Protein AF-A0A7J2NH30-F1 (afdb_monomer_lite)

Sequence (84 aa):
MSEQQDAPKKDKRITIKIDPSLWKAISSEIERHPEWGINSVSEFIRRAIDHEMMARKSNQDRKIIKICLDDRISKEGSQRRRSE

Foldseek 3Di:
DDDDDDDPDPDPDDDDDDDPVVLVVLVVVCVVCCVVVQDHPVSVVVVVVVVVVVVVVVVVVDDPDPDDDDPPPDPDDPDDDDDD

Secondary structure (DSSP, 8-state):
------------PPPPP--HHHHHHHHHHHHH-GGG----HHHHHHHHHHHHHHHHHHHHH-----------S--SS-------

Structure (mmCIF, N/CA/C/O backbone):
data_AF-A0A7J2NH30-F1
#
_entry.id   AF-A0A7J2NH30-F1
#
loop_
_atom_site.group_PDB
_atom_site.id
_atom_site.type_symbol
_atom_site.label_atom_id
_atom_site.label_alt_id
_atom_site.label_comp_id
_atom_site.label_asym_id
_atom_site.label_entity_id
_atom_site.label_seq_id
_atom_site.pdbx_PDB_ins_code
_atom_site.Cartn_x
_atom_site.Cartn_y
_atom_site.Cartn_z
_atom_site.occupancy
_atom_site.B_iso_or_equiv
_atom_site.auth_seq_id
_atom_site.auth_comp_id
_atom_site.auth_asym_id
_atom_site.auth_atom_id
_atom_site.pdbx_PDB_model_num
ATOM 1 N N . MET A 1 1 ? 2.724 -46.987 19.654 1.00 49.69 1 MET A N 1
ATOM 2 C CA . MET A 1 1 ? 2.268 -45.862 18.815 1.00 49.69 1 MET A CA 1
ATOM 3 C C . MET A 1 1 ? 3.006 -44.637 19.314 1.00 49.69 1 MET A C 1
ATOM 5 O O . MET A 1 1 ? 2.755 -44.233 20.438 1.00 49.69 1 MET A O 1
ATOM 9 N N . SER A 1 2 ? 4.009 -44.162 18.576 1.00 54.91 2 SER A N 1
ATOM 10 C CA . SER A 1 2 ? 4.827 -43.024 19.004 1.00 54.91 2 SER A CA 1
ATOM 11 C C . SER A 1 2 ? 4.158 -41.734 18.546 1.00 54.91 2 SER A C 1
ATOM 13 O O . SER A 1 2 ? 4.065 -41.488 17.347 1.00 54.91 2 SER A O 1
ATOM 15 N N . GLU A 1 3 ? 3.674 -40.937 19.493 1.00 53.56 3 GLU A N 1
ATOM 16 C CA . GLU A 1 3 ? 3.203 -39.578 19.236 1.00 53.56 3 GLU A CA 1
ATOM 17 C C . GLU A 1 3 ? 4.403 -38.708 18.842 1.00 53.56 3 GLU A C 1
ATOM 19 O O . GLU A 1 3 ? 5.256 -38.373 19.665 1.00 53.56 3 GLU A O 1
ATOM 24 N N . GLN A 1 4 ? 4.503 -38.367 17.556 1.00 55.59 4 GLN A N 1
ATOM 25 C CA . GLN A 1 4 ? 5.384 -37.297 17.103 1.00 55.59 4 GLN A CA 1
ATOM 26 C C . GLN A 1 4 ? 4.805 -35.973 17.603 1.00 55.59 4 GLN A C 1
ATOM 28 O O . GLN A 1 4 ? 3.814 -35.473 17.079 1.00 55.59 4 GLN A O 1
ATOM 33 N N . GLN A 1 5 ? 5.422 -35.417 18.643 1.00 55.16 5 GLN A N 1
ATOM 34 C CA . GLN A 1 5 ? 5.171 -34.048 19.076 1.00 55.16 5 GLN A CA 1
ATOM 35 C C . GLN A 1 5 ? 5.723 -33.094 18.006 1.00 55.16 5 GLN A C 1
ATOM 37 O O . GLN A 1 5 ? 6.933 -32.894 17.901 1.00 55.16 5 GLN A O 1
ATOM 42 N N . ASP A 1 6 ? 4.835 -32.527 17.188 1.00 61.69 6 ASP A N 1
ATOM 43 C CA . ASP A 1 6 ? 5.154 -31.423 16.283 1.00 61.69 6 ASP A CA 1
ATOM 44 C C . ASP A 1 6 ? 5.605 -30.216 17.122 1.00 61.69 6 ASP A C 1
ATOM 46 O O . ASP A 1 6 ? 4.829 -29.620 17.873 1.00 61.69 6 ASP A O 1
ATOM 50 N N . ALA A 1 7 ? 6.889 -29.866 17.037 1.00 66.00 7 ALA A N 1
ATOM 51 C CA . ALA A 1 7 ? 7.435 -28.711 17.737 1.00 66.00 7 ALA A CA 1
ATOM 52 C C . ALA A 1 7 ? 6.726 -27.420 17.271 1.00 66.00 7 ALA A C 1
ATOM 54 O O . ALA A 1 7 ? 6.508 -27.239 16.067 1.00 66.00 7 ALA A O 1
ATOM 55 N N . PRO A 1 8 ? 6.401 -26.475 18.176 1.00 66.62 8 PRO A N 1
ATOM 56 C CA . PRO A 1 8 ? 5.711 -25.249 17.798 1.00 66.62 8 PRO A CA 1
ATOM 57 C C . PRO A 1 8 ? 6.576 -24.441 16.823 1.00 66.62 8 PRO A C 1
ATOM 59 O O . PRO A 1 8 ? 7.665 -23.967 17.164 1.00 66.62 8 PRO A O 1
ATOM 62 N N . LYS A 1 9 ? 6.095 -24.290 15.581 1.00 73.12 9 LYS A N 1
ATOM 63 C CA . LYS A 1 9 ? 6.725 -23.446 14.558 1.00 73.12 9 LYS A CA 1
ATOM 64 C C . LYS A 1 9 ? 6.832 -22.024 15.105 1.00 73.12 9 LYS A C 1
ATOM 66 O O . LYS A 1 9 ? 5.823 -21.349 15.289 1.00 73.12 9 LYS A O 1
ATOM 71 N N . LYS A 1 10 ? 8.064 -21.578 15.366 1.00 73.38 10 LYS A N 1
ATOM 72 C CA . LYS A 1 10 ? 8.353 -20.210 15.810 1.00 73.38 10 LYS A CA 1
ATOM 73 C C . LYS A 1 10 ? 7.772 -19.224 14.798 1.00 73.38 10 LYS A C 1
ATOM 75 O O . LYS A 1 10 ? 8.094 -19.305 13.611 1.00 73.38 10 LYS A O 1
ATOM 80 N N . ASP A 1 11 ? 6.924 -18.319 15.276 1.00 75.31 11 ASP A N 1
ATOM 81 C CA . ASP A 1 11 ? 6.370 -17.247 14.459 1.00 75.31 11 ASP A CA 1
ATOM 82 C C . ASP A 1 11 ? 7.517 -16.342 13.984 1.00 75.31 11 ASP A C 1
ATOM 84 O O . ASP A 1 11 ? 8.267 -15.796 14.792 1.00 75.31 11 ASP A O 1
ATOM 88 N N . LYS A 1 12 ? 7.699 -16.249 12.663 1.00 83.12 12 LYS A N 1
ATOM 89 C CA . LYS A 1 12 ? 8.751 -15.442 12.022 1.00 83.12 12 LYS A CA 1
ATOM 90 C C . LYS A 1 12 ? 8.249 -14.057 11.603 1.00 83.12 12 LYS A C 1
ATOM 92 O O . LYS A 1 12 ? 8.941 -13.366 10.856 1.00 83.12 12 LYS A O 1
ATOM 97 N N . ARG A 1 13 ? 7.041 -13.659 12.014 1.00 81.00 13 ARG A N 1
ATOM 98 C CA . ARG A 1 13 ? 6.492 -12.336 11.701 1.00 81.00 13 ARG A CA 1
ATOM 99 C C . ARG A 1 13 ? 7.347 -11.237 12.331 1.00 81.00 13 ARG A C 1
ATOM 101 O O . ARG A 1 13 ? 7.713 -11.302 13.500 1.00 81.00 13 ARG A O 1
ATOM 108 N N . ILE A 1 14 ? 7.647 -10.218 11.532 1.00 79.44 14 ILE A N 1
ATOM 109 C CA . ILE A 1 14 ? 8.365 -9.020 11.966 1.00 79.44 14 ILE A CA 1
ATOM 110 C C . ILE A 1 14 ? 7.326 -7.924 12.192 1.00 79.44 14 ILE A C 1
ATOM 112 O O . ILE A 1 14 ? 6.577 -7.579 11.279 1.00 79.44 14 ILE A O 1
ATOM 116 N N . THR A 1 15 ? 7.287 -7.372 13.403 1.00 83.56 15 THR A N 1
ATOM 117 C CA . THR A 1 15 ? 6.426 -6.230 13.730 1.00 83.56 15 THR A CA 1
ATOM 118 C C . THR A 1 15 ? 7.184 -4.936 13.476 1.00 83.56 15 THR A C 1
ATOM 120 O O . THR A 1 15 ? 8.215 -4.685 14.098 1.00 83.56 15 THR A O 1
ATOM 123 N N . ILE A 1 16 ? 6.655 -4.093 12.591 1.00 82.19 16 ILE A N 1
ATOM 124 C CA . ILE A 1 16 ? 7.210 -2.769 12.297 1.00 82.19 16 ILE A CA 1
ATOM 125 C C . ILE A 1 16 ? 6.348 -1.726 13.004 1.00 82.19 16 ILE A C 1
ATOM 127 O O . ILE A 1 16 ? 5.132 -1.694 12.823 1.0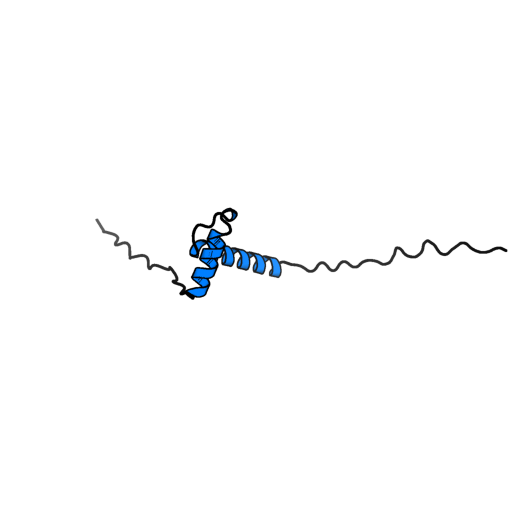0 82.19 16 ILE A O 1
ATOM 131 N N . LYS A 1 17 ? 6.977 -0.874 13.818 1.00 88.31 17 LYS A N 1
ATOM 132 C CA . LYS A 1 17 ? 6.307 0.286 14.412 1.00 88.31 17 LYS A CA 1
ATOM 133 C C . LYS A 1 17 ? 6.332 1.430 13.407 1.00 88.31 17 LYS A C 1
ATOM 135 O O . LYS A 1 17 ? 7.397 1.788 12.915 1.00 88.31 17 LYS A O 1
ATOM 140 N N . ILE A 1 18 ? 5.161 1.978 13.115 1.00 88.06 18 ILE A N 1
ATOM 141 C CA . ILE A 1 18 ? 4.981 3.087 12.179 1.00 88.06 18 ILE A CA 1
ATOM 142 C C . ILE A 1 18 ? 4.545 4.299 12.991 1.00 88.06 18 ILE A C 1
ATOM 144 O O . ILE A 1 18 ? 3.752 4.165 13.925 1.00 88.06 18 ILE A O 1
ATOM 148 N N . ASP A 1 19 ? 5.078 5.466 12.643 1.00 94.81 19 ASP A N 1
ATOM 149 C CA . ASP A 1 19 ? 4.656 6.711 13.268 1.00 94.81 19 ASP A CA 1
ATOM 150 C C . ASP A 1 19 ? 3.146 6.950 13.040 1.00 94.81 19 ASP A C 1
ATOM 152 O O . ASP A 1 19 ? 2.667 6.780 11.912 1.00 94.81 19 ASP A O 1
ATOM 156 N N . PRO A 1 20 ? 2.373 7.348 14.068 1.00 94.56 20 PRO A N 1
ATOM 157 C CA . PRO A 1 20 ? 0.932 7.553 13.930 1.00 94.56 20 PRO A CA 1
ATOM 158 C C . PRO A 1 20 ? 0.544 8.583 12.862 1.00 94.56 20 PRO A C 1
ATOM 160 O O . PRO A 1 20 ? -0.499 8.434 12.222 1.00 94.56 20 PRO A O 1
ATOM 163 N N . SER A 1 21 ? 1.362 9.619 12.645 1.00 95.69 21 SER A N 1
ATOM 164 C CA . SER A 1 21 ? 1.092 10.633 11.619 1.00 95.69 21 SER A CA 1
ATOM 165 C C . SER A 1 21 ? 1.237 10.052 10.214 1.00 95.69 21 SER A C 1
ATOM 167 O O . SER A 1 21 ? 0.374 10.274 9.364 1.00 95.69 21 SER A O 1
ATOM 169 N N . LEU A 1 22 ? 2.266 9.227 10.000 1.00 94.00 22 LEU A N 1
ATOM 170 C CA . LEU A 1 22 ? 2.489 8.530 8.739 1.00 94.00 22 LEU A CA 1
ATOM 171 C C . LEU A 1 22 ? 1.384 7.506 8.472 1.00 94.00 22 LEU A C 1
ATOM 173 O O . LEU A 1 22 ? 0.871 7.439 7.358 1.00 94.00 22 LEU A O 1
ATOM 177 N N . TRP A 1 23 ? 0.972 6.753 9.496 1.00 95.00 23 TRP A N 1
ATOM 178 C CA . TRP A 1 23 ? -0.168 5.842 9.391 1.00 95.00 23 TRP A CA 1
ATOM 179 C C . TRP A 1 23 ? -1.421 6.581 8.917 1.00 95.00 23 TRP A C 1
ATOM 181 O O . TRP A 1 23 ? -2.059 6.163 7.954 1.00 95.00 23 TRP A O 1
ATOM 191 N N . LYS A 1 24 ? -1.738 7.712 9.557 1.00 96.56 24 LYS A N 1
ATOM 192 C CA . LYS A 1 24 ? -2.915 8.517 9.223 1.00 96.56 24 LYS A CA 1
ATOM 193 C C . LYS A 1 24 ? -2.841 9.084 7.805 1.00 96.56 24 LYS A C 1
ATOM 195 O O . LYS A 1 24 ? -3.837 9.034 7.093 1.00 96.56 24 LYS A O 1
ATOM 200 N N . ALA A 1 25 ? -1.675 9.572 7.386 1.00 96.19 25 ALA A N 1
ATOM 201 C CA . ALA A 1 25 ? -1.466 10.069 6.029 1.00 96.19 25 ALA A CA 1
ATOM 202 C C . ALA A 1 25 ? -1.700 8.974 4.977 1.00 96.19 25 ALA A C 1
ATOM 204 O O . ALA A 1 25 ? -2.426 9.203 4.014 1.00 96.19 25 ALA A O 1
ATOM 205 N N . ILE A 1 26 ? -1.155 7.770 5.192 1.00 95.00 26 ILE A N 1
ATOM 206 C CA . ILE A 1 26 ? -1.355 6.635 4.280 1.00 95.00 26 ILE A CA 1
ATOM 207 C C . ILE A 1 26 ? -2.825 6.208 4.259 1.00 95.00 26 ILE A C 1
ATOM 209 O O . ILE A 1 26 ? -3.376 6.002 3.182 1.00 95.00 26 ILE A O 1
ATOM 213 N N . SER A 1 27 ? -3.478 6.103 5.421 1.00 95.75 27 SER A N 1
ATOM 214 C CA . SER A 1 27 ? -4.912 5.791 5.496 1.00 95.75 27 SER A CA 1
ATOM 215 C C . SER A 1 27 ? -5.749 6.774 4.679 1.00 95.75 27 SER A C 1
ATOM 217 O O . SER A 1 27 ? -6.570 6.343 3.876 1.00 95.75 27 SER A O 1
ATOM 219 N N . SER A 1 28 ? -5.510 8.079 4.836 1.00 96.62 28 SER A N 1
ATOM 220 C CA . SER A 1 28 ? -6.233 9.102 4.076 1.00 96.62 28 SER A CA 1
ATOM 221 C C . SER A 1 28 ? -5.991 9.003 2.572 1.00 96.62 28 SER A C 1
ATOM 223 O O . SER A 1 28 ? -6.905 9.261 1.796 1.00 96.62 28 SER A O 1
ATOM 225 N N . GLU A 1 29 ? -4.790 8.622 2.144 1.00 96.25 29 GLU A N 1
ATOM 226 C CA . GLU A 1 29 ? -4.492 8.463 0.721 1.00 96.25 29 GLU A CA 1
ATOM 227 C C . GLU A 1 29 ? -5.179 7.227 0.123 1.00 96.25 29 GLU A C 1
ATOM 229 O O . GLU A 1 29 ? -5.720 7.296 -0.976 1.00 96.25 29 GLU A O 1
ATOM 234 N N . ILE A 1 30 ? -5.246 6.123 0.876 1.00 95.81 30 ILE A N 1
ATOM 235 C CA . ILE A 1 30 ? -6.004 4.925 0.481 1.00 95.81 30 ILE A CA 1
ATOM 236 C C . ILE A 1 30 ? -7.493 5.258 0.314 1.00 95.81 30 ILE A C 1
ATOM 238 O O . ILE A 1 30 ? -8.107 4.854 -0.669 1.00 95.81 30 ILE A O 1
ATOM 242 N N . GLU A 1 31 ? -8.072 6.018 1.246 1.00 95.38 31 GLU A N 1
ATOM 243 C CA . GLU A 1 31 ? -9.480 6.435 1.178 1.00 95.38 31 GLU A CA 1
ATOM 244 C C . GLU A 1 31 ? -9.770 7.355 -0.016 1.00 95.38 31 GLU A C 1
ATOM 246 O O . GLU A 1 31 ? -10.858 7.301 -0.588 1.00 95.38 31 GLU A O 1
ATOM 251 N N . ARG A 1 32 ? -8.801 8.189 -0.411 1.00 97.25 32 ARG A N 1
ATOM 252 C CA . ARG A 1 32 ? -8.918 9.077 -1.578 1.00 97.25 32 ARG A CA 1
ATOM 253 C C . ARG A 1 32 ? -8.843 8.339 -2.911 1.00 97.25 32 ARG A C 1
ATOM 255 O O . ARG A 1 32 ? -9.392 8.845 -3.885 1.00 97.25 32 ARG A O 1
ATOM 262 N N . HIS A 1 33 ? -8.188 7.181 -2.941 1.00 94.88 33 HIS A N 1
ATOM 263 C CA . HIS A 1 33 ? -7.886 6.434 -4.161 1.00 94.88 33 HIS A CA 1
ATOM 264 C C . HIS A 1 33 ? -8.423 4.992 -4.115 1.00 94.88 33 HIS A C 1
ATOM 266 O O . HIS A 1 33 ? -7.645 4.028 -4.090 1.00 94.88 33 HIS A O 1
ATOM 272 N N . PRO A 1 34 ? -9.759 4.798 -4.120 1.00 93.25 34 PRO A N 1
ATOM 273 C CA . PRO A 1 34 ? -10.362 3.464 -4.102 1.00 93.25 34 PRO A CA 1
ATOM 274 C C . PRO A 1 34 ? -9.985 2.619 -5.330 1.00 93.25 34 PRO A C 1
ATOM 276 O O . PRO A 1 34 ? -9.983 1.388 -5.262 1.00 93.25 34 PRO A O 1
ATOM 279 N N . GLU A 1 35 ? -9.615 3.252 -6.446 1.00 96.06 35 GLU A N 1
ATOM 280 C CA . GLU A 1 35 ? -9.175 2.596 -7.677 1.00 96.06 35 GLU A CA 1
ATOM 281 C C . GLU A 1 35 ? -7.893 1.769 -7.514 1.00 96.06 35 GLU A C 1
ATOM 283 O O . GLU A 1 35 ? -7.630 0.877 -8.321 1.00 96.06 35 GLU A O 1
ATOM 288 N N . TRP A 1 36 ? -7.098 2.012 -6.467 1.00 93.19 36 TRP A N 1
ATOM 289 C CA . TRP A 1 36 ? -5.901 1.212 -6.192 1.00 93.19 36 TRP A CA 1
ATOM 290 C C . TRP A 1 36 ? -6.232 -0.201 -5.695 1.00 93.19 36 TRP A C 1
ATOM 292 O O . TRP A 1 36 ? -5.370 -1.091 -5.737 1.00 93.19 36 TRP A O 1
ATOM 302 N N . GLY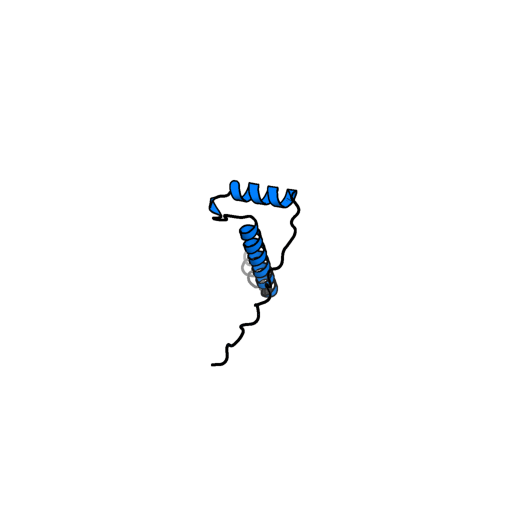 A 1 37 ? -7.466 -0.419 -5.218 1.00 93.88 37 GLY A N 1
ATOM 303 C CA . GLY A 1 37 ? -7.909 -1.698 -4.665 1.00 93.88 37 GLY A CA 1
ATOM 304 C C . GLY A 1 37 ? -7.078 -2.132 -3.456 1.00 93.88 37 GLY A C 1
ATOM 305 O O . GLY A 1 37 ? -6.789 -3.318 -3.302 1.00 93.88 37 GLY A O 1
ATOM 306 N N . ILE A 1 38 ? -6.620 -1.166 -2.655 1.00 94.00 38 ILE A N 1
ATOM 307 C CA . ILE A 1 38 ? -5.836 -1.386 -1.439 1.00 94.00 38 ILE A CA 1
ATOM 308 C C . ILE A 1 38 ? -6.772 -1.227 -0.248 1.00 94.00 38 ILE A C 1
ATOM 310 O O . ILE A 1 38 ? -7.389 -0.181 -0.086 1.00 94.00 38 ILE A O 1
ATOM 314 N N . ASN A 1 39 ? -6.851 -2.244 0.609 1.00 91.12 39 ASN A N 1
ATOM 315 C CA . ASN A 1 39 ? -7.828 -2.255 1.705 1.00 91.12 39 ASN A CA 1
ATOM 316 C C . ASN A 1 39 ? -7.216 -1.933 3.075 1.00 91.12 39 ASN A C 1
ATOM 318 O O . ASN A 1 39 ? -7.929 -1.820 4.070 1.00 91.12 39 ASN A O 1
ATOM 322 N N . SER A 1 40 ? -5.887 -1.841 3.168 1.00 92.94 40 SER A N 1
ATOM 323 C CA . SER A 1 40 ? -5.201 -1.583 4.436 1.00 92.94 40 SER A CA 1
ATOM 324 C C . SER A 1 40 ? -3.843 -0.912 4.252 1.00 92.94 40 SER A C 1
ATOM 326 O O . SER A 1 40 ? -3.165 -1.098 3.240 1.00 92.94 40 SER A O 1
ATOM 328 N N . VAL A 1 41 ? -3.396 -0.202 5.292 1.00 92.06 41 VAL A N 1
ATOM 329 C CA . VAL A 1 41 ? -2.052 0.397 5.353 1.00 92.06 41 VAL A CA 1
ATOM 330 C C . VAL A 1 41 ? -0.959 -0.671 5.241 1.00 92.06 41 VAL A C 1
ATOM 332 O O . VAL A 1 41 ? 0.052 -0.464 4.576 1.00 92.06 41 VAL A O 1
ATOM 335 N N . SER A 1 42 ? -1.160 -1.851 5.835 1.00 91.62 42 SER A N 1
ATOM 336 C CA . SER A 1 42 ? -0.204 -2.958 5.724 1.00 91.62 42 SER A CA 1
ATOM 337 C C . SER A 1 42 ? -0.068 -3.469 4.287 1.00 91.62 42 SER A C 1
ATOM 339 O O . SER A 1 42 ? 1.045 -3.751 3.843 1.00 91.62 42 SER A O 1
ATOM 341 N N . GLU A 1 43 ? -1.175 -3.559 3.543 1.00 92.50 43 GLU A N 1
ATOM 342 C CA . GLU A 1 43 ? -1.145 -3.919 2.123 1.00 92.50 43 GLU A CA 1
ATOM 343 C C . GLU A 1 43 ? -0.435 -2.849 1.289 1.00 92.50 43 GLU A C 1
ATOM 345 O O . GLU A 1 43 ? 0.415 -3.192 0.464 1.00 92.50 43 GLU A O 1
ATOM 350 N N . PHE A 1 44 ? -0.725 -1.570 1.550 1.00 93.81 44 PHE A N 1
ATOM 351 C CA . PHE A 1 44 ? -0.050 -0.445 0.903 1.00 93.81 44 PHE A CA 1
ATOM 352 C C . PHE A 1 44 ? 1.469 -0.534 1.068 1.00 93.81 44 PHE A C 1
ATOM 354 O O . PHE A 1 44 ? 2.207 -0.509 0.084 1.00 93.81 44 PHE A O 1
ATOM 361 N N . ILE A 1 45 ? 1.941 -0.713 2.305 1.00 91.75 45 ILE A N 1
ATOM 362 C CA . ILE A 1 45 ? 3.373 -0.798 2.613 1.00 91.75 45 ILE A CA 1
ATOM 363 C C . ILE A 1 45 ? 4.011 -1.995 1.910 1.00 91.75 45 ILE A C 1
ATOM 365 O O . ILE A 1 45 ? 5.090 -1.860 1.336 1.00 91.75 45 ILE A O 1
ATOM 369 N N . ARG A 1 46 ? 3.344 -3.156 1.905 1.00 90.88 46 ARG A N 1
ATOM 370 C CA . ARG A 1 46 ? 3.862 -4.347 1.222 1.00 90.88 46 ARG A CA 1
ATOM 371 C C . ARG A 1 46 ? 4.045 -4.093 -0.275 1.00 90.88 46 ARG A C 1
ATOM 373 O O . ARG A 1 46 ? 5.124 -4.350 -0.797 1.00 90.88 46 ARG A O 1
ATOM 380 N N . ARG A 1 47 ? 3.031 -3.529 -0.942 1.00 92.44 47 ARG A N 1
ATOM 381 C CA . ARG A 1 47 ? 3.101 -3.195 -2.374 1.00 92.44 47 ARG A CA 1
ATOM 382 C C . ARG A 1 47 ? 4.159 -2.135 -2.674 1.00 92.44 47 ARG A C 1
ATOM 384 O O . ARG A 1 47 ? 4.865 -2.262 -3.669 1.00 92.44 47 ARG A O 1
ATOM 391 N N . ALA A 1 48 ? 4.292 -1.122 -1.819 1.00 90.75 48 ALA A N 1
ATOM 392 C CA . ALA A 1 48 ? 5.304 -0.082 -1.974 1.00 90.75 48 ALA A CA 1
ATOM 393 C C . ALA A 1 48 ? 6.729 -0.656 -1.882 1.00 90.75 48 ALA A C 1
ATOM 395 O O . ALA A 1 48 ? 7.574 -0.341 -2.719 1.00 90.75 48 ALA A O 1
ATOM 396 N N . ILE A 1 49 ? 6.984 -1.544 -0.913 1.00 89.31 49 ILE A N 1
ATOM 397 C CA . ILE A 1 49 ? 8.274 -2.237 -0.777 1.00 89.31 49 ILE A CA 1
ATOM 398 C C . ILE A 1 49 ? 8.536 -3.136 -1.989 1.00 89.31 49 ILE A C 1
ATOM 400 O O . ILE A 1 49 ? 9.626 -3.077 -2.556 1.00 89.31 49 ILE A O 1
ATOM 404 N N . ASP A 1 50 ? 7.551 -3.933 -2.410 1.00 90.62 50 ASP A N 1
ATOM 405 C CA . ASP A 1 50 ? 7.683 -4.818 -3.572 1.00 90.62 50 ASP A CA 1
ATOM 406 C C . ASP A 1 50 ? 8.020 -4.013 -4.840 1.00 90.62 50 ASP A C 1
ATOM 408 O O . ASP A 1 50 ? 8.950 -4.358 -5.574 1.00 90.62 50 ASP A O 1
ATOM 412 N N . HIS A 1 51 ? 7.323 -2.896 -5.066 1.00 90.81 51 HIS A N 1
ATOM 413 C CA . HIS A 1 51 ? 7.578 -1.997 -6.189 1.00 90.81 51 HIS A CA 1
ATOM 414 C C . HIS A 1 51 ? 8.990 -1.401 -6.140 1.00 90.81 51 HIS A C 1
ATOM 416 O O . HIS A 1 51 ? 9.710 -1.440 -7.137 1.00 90.81 51 HIS A O 1
ATOM 422 N N . GLU A 1 52 ? 9.422 -0.904 -4.980 1.00 88.19 52 GLU A N 1
ATOM 423 C CA . GLU A 1 52 ? 10.767 -0.353 -4.794 1.00 88.19 52 GLU A CA 1
ATOM 424 C C . GLU A 1 52 ? 11.856 -1.415 -5.023 1.00 88.19 52 GLU A C 1
ATOM 426 O O . GLU A 1 52 ? 12.862 -1.154 -5.686 1.00 88.19 52 GLU A O 1
ATOM 431 N N . MET A 1 53 ? 11.654 -2.644 -4.539 1.00 86.75 53 MET A N 1
ATOM 432 C CA . MET A 1 53 ? 12.581 -3.750 -4.787 1.00 86.75 53 MET A CA 1
ATOM 433 C C . MET A 1 53 ? 12.687 -4.087 -6.276 1.00 86.75 53 MET A C 1
ATOM 435 O O . MET A 1 53 ? 13.793 -4.303 -6.779 1.00 86.75 53 MET A O 1
ATOM 439 N N . MET A 1 54 ? 11.560 -4.122 -6.988 1.00 85.25 54 MET A N 1
ATOM 440 C CA . MET A 1 54 ? 11.534 -4.376 -8.430 1.00 85.25 54 MET A CA 1
ATOM 441 C C . MET A 1 54 ? 12.190 -3.234 -9.212 1.00 85.25 54 MET A C 1
ATOM 443 O O . MET A 1 54 ? 13.001 -3.488 -10.104 1.00 85.25 54 MET A O 1
ATOM 447 N N . ALA A 1 55 ? 11.926 -1.982 -8.833 1.00 85.69 55 ALA A N 1
ATOM 448 C CA . ALA A 1 55 ? 12.549 -0.810 -9.435 1.00 85.69 55 ALA A CA 1
ATOM 449 C C . ALA A 1 55 ? 14.075 -0.830 -9.256 1.00 85.69 55 ALA A C 1
ATOM 451 O O . ALA A 1 55 ? 14.812 -0.646 -10.228 1.00 85.69 55 ALA A O 1
ATOM 452 N N . ARG A 1 56 ? 14.568 -1.138 -8.049 1.00 80.94 56 ARG A N 1
ATOM 453 C CA . ARG A 1 56 ? 16.009 -1.265 -7.773 1.00 80.94 56 ARG A CA 1
ATOM 454 C C . ARG A 1 56 ? 16.669 -2.379 -8.574 1.00 80.94 56 ARG A C 1
ATOM 456 O O . ARG A 1 56 ? 17.733 -2.138 -9.139 1.00 80.94 56 ARG A O 1
ATOM 463 N N . LYS A 1 57 ? 16.036 -3.554 -8.671 1.00 79.44 57 LYS A N 1
ATOM 464 C CA . LYS A 1 57 ? 16.517 -4.648 -9.532 1.00 79.44 57 LYS A CA 1
ATOM 465 C C . LYS A 1 57 ? 16.603 -4.199 -10.991 1.00 79.44 57 LYS A C 1
ATOM 467 O O . LYS A 1 57 ? 17.657 -4.316 -11.603 1.00 79.44 57 LYS A O 1
ATOM 472 N N . SER A 1 58 ? 15.548 -3.563 -11.506 1.00 74.69 58 SER A N 1
ATOM 473 C CA . SER A 1 58 ? 15.531 -3.066 -12.888 1.00 74.69 58 SER A CA 1
ATOM 474 C C . SER A 1 58 ? 16.617 -2.021 -13.163 1.00 74.69 58 SER A C 1
ATOM 476 O O . SER A 1 58 ? 17.194 -2.005 -14.245 1.00 74.69 58 SER A O 1
ATOM 478 N N . ASN A 1 59 ? 16.938 -1.167 -12.185 1.00 68.50 59 ASN A N 1
ATOM 479 C CA . ASN A 1 59 ? 17.997 -0.168 -12.312 1.00 68.50 59 ASN A CA 1
ATOM 480 C C . ASN A 1 59 ? 19.397 -0.791 -12.291 1.00 68.50 59 ASN A C 1
ATOM 482 O O . ASN A 1 59 ? 20.277 -0.280 -12.978 1.00 68.50 59 ASN A O 1
ATOM 486 N N . GLN A 1 60 ? 19.607 -1.883 -11.551 1.00 61.47 60 GLN A N 1
ATOM 487 C CA . GLN A 1 60 ? 20.858 -2.647 -11.621 1.00 61.47 60 GLN A CA 1
ATOM 488 C C . GLN A 1 60 ? 21.036 -3.323 -12.989 1.00 61.47 60 GLN A C 1
ATOM 490 O O . GLN A 1 60 ? 22.157 -3.396 -13.488 1.00 61.47 60 GLN A O 1
ATOM 495 N N . ASP A 1 61 ? 19.939 -3.735 -13.627 1.00 60.00 61 ASP A N 1
ATOM 496 C CA . ASP A 1 61 ? 19.954 -4.389 -14.942 1.00 60.00 61 ASP A CA 1
ATOM 497 C C . ASP A 1 61 ? 20.007 -3.412 -16.134 1.00 60.00 61 ASP A C 1
ATOM 499 O O . ASP A 1 61 ? 20.192 -3.832 -17.283 1.00 60.00 61 ASP A O 1
ATOM 503 N N . ARG A 1 62 ? 19.868 -2.097 -15.905 1.00 61.06 62 ARG A N 1
ATOM 504 C CA . ARG A 1 62 ? 19.926 -1.078 -16.968 1.00 61.06 62 ARG A CA 1
ATOM 505 C C . ARG A 1 62 ? 21.343 -0.963 -17.538 1.00 61.06 62 ARG A C 1
ATOM 507 O O . ARG A 1 62 ? 22.171 -0.187 -17.068 1.00 61.06 62 ARG A O 1
ATOM 514 N N . LYS A 1 63 ? 21.608 -1.694 -18.624 1.00 61.19 63 LYS A N 1
ATOM 515 C CA . LYS A 1 63 ? 22.786 -1.479 -19.477 1.00 61.19 63 LYS A CA 1
ATOM 516 C C 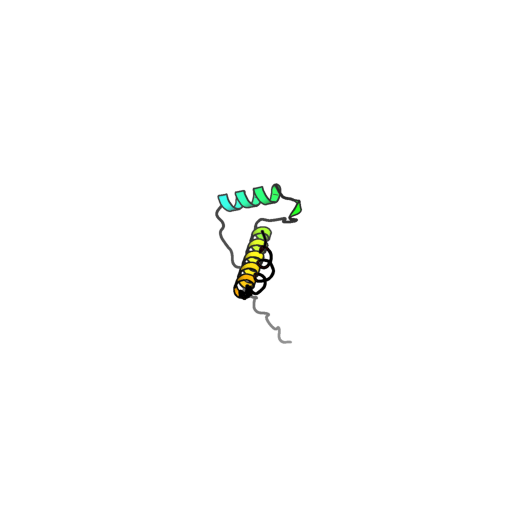. LYS A 1 63 ? 22.615 -0.175 -20.257 1.00 61.19 63 LYS A C 1
ATOM 518 O O . LYS A 1 63 ? 21.686 -0.037 -21.048 1.00 61.19 63 LYS A O 1
ATOM 523 N N . ILE A 1 64 ? 23.525 0.775 -20.050 1.00 64.69 64 ILE A N 1
ATOM 524 C CA . ILE A 1 64 ? 23.611 1.993 -20.862 1.00 64.69 64 ILE A CA 1
ATOM 525 C C . ILE A 1 64 ? 24.031 1.577 -22.274 1.00 64.69 64 ILE A C 1
ATOM 527 O O . ILE A 1 64 ? 25.169 1.161 -22.495 1.00 64.69 64 ILE A O 1
ATOM 531 N N . ILE A 1 65 ? 23.119 1.677 -23.238 1.00 59.4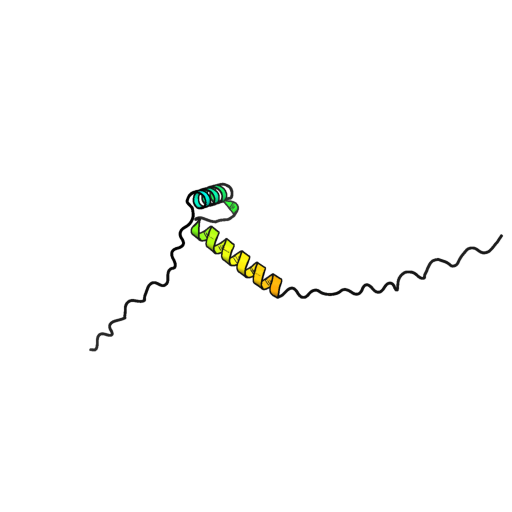7 65 ILE A N 1
ATOM 532 C CA . ILE A 1 65 ? 23.452 1.496 -24.651 1.00 59.47 65 ILE A CA 1
ATOM 533 C C . ILE A 1 65 ? 24.056 2.815 -25.133 1.00 59.47 65 ILE A C 1
ATOM 535 O O . ILE A 1 65 ? 23.348 3.802 -25.327 1.00 59.47 65 ILE A O 1
ATOM 539 N N . LYS A 1 66 ? 25.382 2.851 -25.301 1.00 54.88 66 LYS A N 1
ATOM 540 C CA . LYS A 1 66 ? 26.064 3.969 -25.960 1.00 54.88 66 LYS A CA 1
ATOM 541 C C . LYS A 1 66 ? 25.752 3.897 -27.454 1.00 54.88 66 LYS A C 1
ATOM 543 O O . LYS A 1 66 ? 26.353 3.107 -28.176 1.00 54.88 66 LYS A O 1
ATOM 548 N N . ILE A 1 67 ? 24.800 4.705 -27.906 1.00 65.44 67 ILE A N 1
ATOM 549 C CA . ILE A 1 67 ? 24.531 4.883 -29.332 1.00 65.44 67 ILE A CA 1
ATOM 550 C C . ILE A 1 67 ? 25.602 5.837 -29.868 1.00 65.44 67 ILE A C 1
ATOM 552 O O . ILE A 1 67 ? 25.581 7.030 -29.572 1.00 65.44 67 ILE A O 1
ATOM 556 N N . CYS A 1 68 ? 26.574 5.308 -30.613 1.00 59.84 68 CYS A N 1
ATOM 557 C CA . CYS A 1 68 ? 27.457 6.138 -31.428 1.00 59.84 68 CYS A CA 1
ATOM 558 C C . CYS A 1 68 ? 26.656 6.597 -32.648 1.00 59.84 68 CYS A C 1
ATOM 560 O O . CYS A 1 68 ? 26.401 5.807 -33.553 1.00 59.84 68 CYS A O 1
ATOM 562 N N . LEU A 1 69 ? 26.216 7.853 -32.640 1.00 63.84 69 LEU A N 1
ATOM 563 C CA . LEU A 1 69 ? 25.659 8.488 -33.829 1.00 63.84 69 LEU A CA 1
ATOM 564 C C . LEU A 1 69 ? 26.833 8.786 -34.772 1.00 63.84 69 LEU A C 1
ATOM 566 O O . LEU A 1 69 ? 27.690 9.606 -34.455 1.00 63.84 69 LEU A O 1
ATOM 570 N N . ASP A 1 70 ? 26.921 8.053 -35.882 1.00 62.78 70 ASP A N 1
ATOM 571 C CA . ASP A 1 70 ? 27.886 8.324 -36.949 1.00 62.78 70 ASP A CA 1
ATOM 572 C C . ASP A 1 70 ? 27.411 9.551 -37.749 1.00 62.78 70 ASP A C 1
ATOM 574 O O . ASP A 1 70 ? 26.404 9.490 -38.455 1.00 62.78 70 ASP A O 1
ATOM 578 N N . ASP A 1 71 ? 28.165 10.652 -37.691 1.00 59.50 71 ASP A N 1
ATOM 579 C CA . ASP A 1 71 ? 27.922 11.924 -38.406 1.00 59.50 71 ASP A CA 1
ATOM 580 C C . ASP A 1 71 ? 28.130 11.834 -39.937 1.00 59.50 71 ASP A C 1
ATOM 582 O O . ASP A 1 71 ? 28.522 12.792 -40.607 1.00 59.50 71 ASP A O 1
ATOM 586 N N . ARG A 1 72 ? 27.882 10.676 -40.558 1.00 57.62 72 ARG A N 1
ATOM 587 C CA . ARG A 1 72 ? 28.136 10.481 -41.998 1.00 57.62 72 ARG A CA 1
ATOM 588 C C . ARG A 1 72 ? 27.069 11.082 -42.915 1.00 57.62 72 ARG A C 1
ATOM 590 O O . ARG A 1 72 ? 27.207 10.992 -44.130 1.00 57.62 72 ARG A O 1
ATOM 597 N N . ILE A 1 73 ? 26.059 11.755 -42.367 1.00 59.06 73 ILE A N 1
ATOM 598 C CA . ILE A 1 73 ? 25.010 12.435 -43.138 1.00 59.06 73 ILE A CA 1
ATOM 599 C C . ILE A 1 73 ? 25.213 13.955 -43.056 1.00 59.06 73 ILE A C 1
ATOM 601 O O . ILE A 1 73 ? 24.385 14.679 -42.518 1.00 59.06 73 ILE A O 1
ATOM 605 N N . SER A 1 74 ? 26.348 14.466 -43.542 1.00 52.06 74 SER A N 1
ATOM 606 C CA . SER A 1 74 ? 26.510 15.916 -43.760 1.00 52.06 74 SER A CA 1
ATOM 607 C C . SER A 1 74 ? 27.565 16.246 -44.822 1.00 52.06 74 SER A C 1
ATOM 609 O O . SER A 1 74 ? 28.415 17.116 -44.644 1.00 52.06 74 SER A O 1
ATOM 611 N N . LYS A 1 75 ? 27.555 15.517 -45.947 1.00 53.47 75 LYS A N 1
ATOM 612 C CA . LYS A 1 75 ? 28.305 15.890 -47.162 1.00 53.47 75 LYS A CA 1
ATOM 613 C C . LYS A 1 75 ? 27.533 15.578 -48.448 1.00 53.47 75 LYS A C 1
ATOM 615 O O . LYS A 1 75 ? 28.092 15.043 -49.391 1.00 53.47 75 LYS A O 1
ATOM 620 N N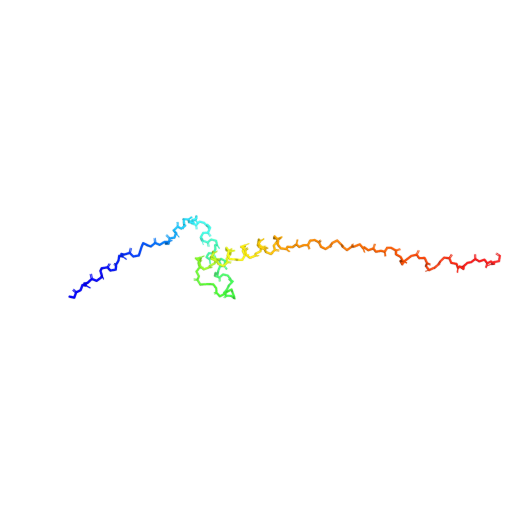 . GLU A 1 76 ? 26.269 15.972 -48.521 1.00 54.41 76 GLU A N 1
ATOM 621 C CA . GLU A 1 76 ? 25.572 16.150 -49.801 1.00 54.41 76 GLU A CA 1
ATOM 622 C C . GLU A 1 76 ? 24.795 17.462 -49.728 1.00 54.41 76 GLU A C 1
ATOM 624 O O . GLU A 1 76 ? 23.773 17.553 -49.060 1.00 54.41 76 GLU A O 1
ATOM 629 N N . GLY A 1 77 ? 25.317 18.523 -50.347 1.00 50.44 77 GLY A N 1
ATOM 630 C CA . GLY A 1 77 ? 24.588 19.794 -50.396 1.00 50.44 77 GLY A CA 1
ATOM 631 C C . GLY A 1 77 ? 25.389 21.053 -50.713 1.00 50.44 77 GLY A C 1
ATOM 632 O O . GLY A 1 77 ? 24.779 22.092 -50.924 1.00 50.44 77 GLY A O 1
ATOM 633 N N . SER A 1 78 ? 26.723 20.999 -50.797 1.00 51.66 78 SER A N 1
ATOM 634 C CA . SER A 1 78 ? 27.538 22.194 -51.084 1.00 51.66 78 SER A CA 1
ATOM 635 C C . SER A 1 78 ? 28.354 22.061 -52.373 1.00 51.66 78 SER A C 1
ATOM 637 O O . SER A 1 78 ? 29.561 22.267 -52.412 1.00 51.66 78 SER A O 1
ATOM 639 N N . GLN A 1 79 ? 27.680 21.689 -53.460 1.00 56.69 79 GLN A N 1
ATOM 640 C CA . GLN A 1 79 ? 28.162 21.909 -54.824 1.00 56.69 79 GLN A CA 1
ATOM 641 C C . GLN A 1 79 ? 26.990 22.374 -55.678 1.00 56.69 79 GLN A C 1
ATOM 643 O O . GLN A 1 79 ? 26.234 21.561 -56.195 1.00 56.69 79 GLN A O 1
ATOM 648 N N . ARG A 1 80 ? 26.836 23.695 -55.786 1.00 54.69 80 ARG A N 1
ATOM 649 C CA . ARG A 1 80 ? 26.277 24.431 -56.933 1.00 54.69 80 ARG A CA 1
ATOM 650 C C . ARG A 1 80 ? 26.169 25.891 -56.519 1.00 54.69 80 ARG A C 1
ATOM 652 O O . ARG A 1 80 ? 25.175 26.245 -55.907 1.00 54.69 80 ARG A O 1
ATOM 659 N N . ARG A 1 81 ? 27.188 26.695 -56.844 1.00 53.03 81 ARG A N 1
ATOM 660 C CA . ARG A 1 81 ? 27.074 28.010 -57.512 1.00 53.03 81 ARG A CA 1
ATOM 661 C C . ARG A 1 81 ? 28.460 28.411 -58.035 1.00 53.03 81 ARG A C 1
ATOM 663 O O . ARG A 1 81 ? 29.307 28.898 -57.297 1.00 53.03 81 ARG A O 1
ATOM 670 N N . ARG A 1 82 ? 28.681 28.135 -59.319 1.00 49.72 82 ARG A N 1
ATOM 671 C CA . ARG A 1 82 ? 29.580 28.875 -60.212 1.00 49.72 82 ARG A CA 1
ATOM 672 C C . ARG A 1 82 ? 28.692 29.431 -61.333 1.00 49.72 82 ARG A C 1
ATOM 674 O O . ARG A 1 82 ? 27.717 28.755 -61.670 1.00 49.72 82 ARG A O 1
ATOM 681 N N . SER A 1 83 ? 29.100 30.582 -61.874 1.00 44.88 83 SER A N 1
ATOM 682 C CA . SER A 1 83 ? 28.452 31.414 -62.910 1.00 44.88 83 SER A CA 1
ATOM 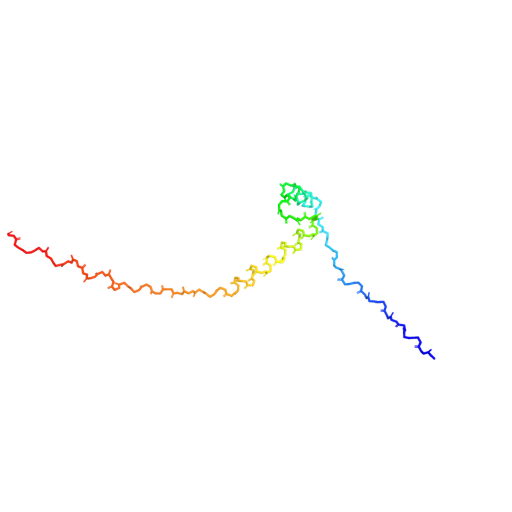683 C C . SER A 1 83 ? 27.373 32.335 -62.323 1.00 44.88 83 SER A C 1
ATOM 685 O O . SER A 1 83 ? 26.496 31.844 -61.619 1.00 44.88 83 SER A O 1
ATOM 687 N N . GLU A 1 84 ? 27.396 33.659 -62.482 1.00 46.69 84 GLU A N 1
ATOM 688 C CA . GLU A 1 84 ? 27.992 34.560 -63.494 1.00 46.69 84 GLU A CA 1
ATOM 689 C C . GLU A 1 84 ? 28.882 35.662 -62.899 1.00 46.69 84 GLU A C 1
ATOM 691 O O . GLU A 1 84 ? 28.675 36.026 -61.718 1.00 46.69 84 GLU A O 1
#

Radius of gyration: 30.56 Å; chains: 1; bounding box: 40×80×83 Å

pLDDT: mean 76.59, std 17.07, range [44.88, 97.25]